Protein AF-A0A5C3LEQ0-F1 (afdb_monomer)

InterPro domains:
  IPR001938 Thaumatin family [PF00314] (14-73)
  IPR001938 Thaumatin family [PS51367] (17-73)
  IPR001938 Thaumatin family [PTHR31048] (15-73)
  IPR037176 Osmotin/thaumatin-like superfamily [G3DSA:2.60.110.10] (6-73)
  IPR037176 Osmotin/thaumatin-l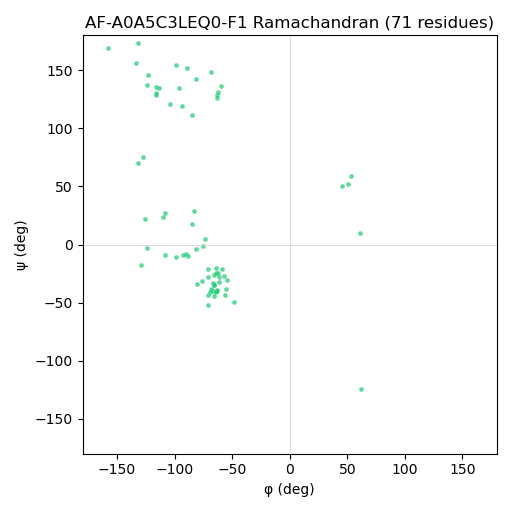ike superfamily [SSF49870] (14-73)

Structure (mmCIF, N/CA/C/O backbone):
data_AF-A0A5C3LEQ0-F1
#
_entry.id   AF-A0A5C3LEQ0-F1
#
loop_
_atom_site.group_PDB
_atom_site.id
_atom_site.type_symbol
_atom_site.label_atom_id
_atom_site.label_alt_id
_atom_site.label_comp_id
_atom_site.label_asym_id
_atom_site.label_entity_id
_atom_site.label_seq_id
_atom_site.pdbx_PDB_ins_code
_atom_site.Cartn_x
_atom_site.Cartn_y
_atom_site.Cartn_z
_atom_site.occupancy
_atom_site.B_iso_or_equiv
_atom_site.auth_seq_id
_atom_site.auth_comp_id
_atom_site.auth_asym_id
_atom_site.auth_atom_id
_atom_site.pdbx_PDB_model_num
ATOM 1 N N . MET A 1 1 ? 9.999 20.807 -26.320 1.00 54.62 1 MET A N 1
ATOM 2 C CA . MET A 1 1 ? 10.057 19.334 -26.488 1.00 54.62 1 MET A CA 1
ATOM 3 C C . MET A 1 1 ? 10.902 18.629 -25.419 1.00 54.62 1 MET A C 1
ATOM 5 O O . MET A 1 1 ? 10.490 17.578 -24.961 1.00 54.62 1 MET A O 1
ATOM 9 N N . ILE A 1 2 ? 12.011 19.214 -24.942 1.00 59.03 2 ILE A N 1
ATOM 10 C CA . ILE A 1 2 ? 12.882 18.623 -23.897 1.00 59.03 2 ILE A CA 1
ATOM 11 C C . ILE A 1 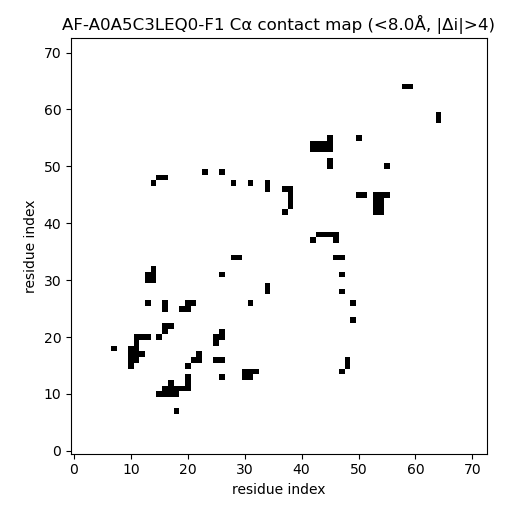2 ? 12.187 18.489 -22.521 1.00 59.03 2 ILE A C 1
ATOM 13 O O . ILE A 1 2 ? 12.381 17.498 -21.824 1.00 59.03 2 ILE A O 1
ATOM 17 N N . LEU A 1 3 ? 11.306 19.431 -22.156 1.00 53.97 3 LEU A N 1
ATOM 18 C CA . LEU A 1 3 ? 10.626 19.433 -20.850 1.00 53.97 3 LEU A CA 1
ATOM 19 C C . LEU A 1 3 ? 9.571 18.314 -20.691 1.00 53.97 3 LEU A C 1
ATOM 21 O O . LEU A 1 3 ? 9.348 17.830 -19.589 1.00 53.97 3 LEU A O 1
ATOM 25 N N . ASN A 1 4 ? 8.958 17.863 -21.795 1.00 54.12 4 ASN A N 1
ATOM 26 C CA . ASN A 1 4 ? 7.990 16.756 -21.786 1.00 54.12 4 ASN A CA 1
ATOM 27 C C . ASN A 1 4 ? 8.685 15.388 -21.649 1.00 54.12 4 ASN A C 1
ATOM 29 O O . ASN A 1 4 ? 8.152 14.480 -21.021 1.00 54.12 4 ASN A O 1
ATOM 33 N N . TYR A 1 5 ? 9.906 15.266 -22.183 1.00 56.41 5 TYR A N 1
ATOM 34 C CA . TYR A 1 5 ? 10.717 14.052 -22.080 1.00 56.41 5 TYR A CA 1
ATOM 35 C C . TYR A 1 5 ? 11.202 13.815 -20.645 1.00 56.41 5 TYR A C 1
ATOM 37 O O . TYR A 1 5 ? 11.147 12.691 -20.158 1.00 56.41 5 TYR A O 1
ATOM 45 N N . LEU A 1 6 ? 11.611 14.877 -19.940 1.00 56.19 6 LEU A N 1
ATOM 46 C CA . LEU A 1 6 ? 12.061 14.781 -18.548 1.00 56.19 6 LEU A CA 1
ATOM 47 C C . LEU A 1 6 ? 10.935 14.315 -17.608 1.00 56.19 6 LEU A C 1
ATOM 49 O O . LEU A 1 6 ? 11.166 13.464 -16.755 1.00 56.19 6 LEU A O 1
ATOM 53 N N . LEU A 1 7 ? 9.707 14.813 -17.812 1.00 53.69 7 LEU A N 1
ATOM 54 C CA . LEU A 1 7 ? 8.523 14.376 -17.061 1.00 53.69 7 LEU A CA 1
ATOM 55 C C . LEU A 1 7 ? 8.200 12.891 -17.313 1.00 53.69 7 LEU A C 1
ATOM 57 O O . LEU A 1 7 ? 7.869 12.159 -16.382 1.00 53.69 7 LEU A O 1
ATOM 61 N N . PHE A 1 8 ? 8.348 12.439 -18.563 1.00 53.88 8 PHE A N 1
ATOM 62 C CA . PHE A 1 8 ? 8.146 11.041 -18.952 1.00 53.88 8 PHE A CA 1
ATOM 63 C C . PHE A 1 8 ? 9.191 10.088 -18.356 1.00 53.88 8 PHE A C 1
ATOM 65 O O . PHE A 1 8 ? 8.850 8.949 -18.056 1.00 53.88 8 PHE A O 1
ATOM 72 N N . ILE A 1 9 ? 10.442 10.525 -18.158 1.00 57.25 9 ILE A N 1
ATOM 73 C CA . ILE A 1 9 ? 11.498 9.677 -17.573 1.00 57.25 9 ILE A CA 1
ATOM 74 C C . ILE A 1 9 ? 11.244 9.433 -16.080 1.00 57.25 9 ILE A C 1
ATOM 76 O O . ILE A 1 9 ? 11.353 8.295 -15.627 1.00 57.25 9 ILE A O 1
ATOM 80 N N . ILE A 1 10 ? 10.860 10.464 -15.317 1.00 60.59 10 ILE A N 1
ATOM 81 C CA . ILE A 1 10 ? 10.548 10.292 -13.885 1.00 60.59 10 ILE A CA 1
ATOM 82 C C . ILE A 1 10 ? 9.291 9.426 -13.722 1.00 60.59 10 ILE A C 1
ATOM 84 O O . ILE A 1 10 ? 9.254 8.518 -12.895 1.00 60.59 10 ILE A O 1
ATOM 88 N N . GLY A 1 11 ? 8.294 9.644 -14.582 1.00 62.31 11 GLY A N 1
ATOM 89 C CA . GLY A 1 11 ? 7.076 8.844 -14.640 1.00 62.31 11 GLY A CA 1
ATOM 90 C C . GLY A 1 11 ? 7.246 7.446 -15.242 1.00 62.31 11 GLY A C 1
ATOM 91 O O . GLY A 1 11 ? 6.242 6.764 -15.408 1.00 62.31 11 GLY A O 1
ATOM 92 N N . ASN A 1 12 ? 8.451 6.994 -15.588 1.00 66.25 12 ASN A N 1
ATOM 93 C CA . ASN A 1 12 ? 8.665 5.643 -16.114 1.00 66.25 12 ASN A CA 1
ATOM 94 C C . ASN A 1 12 ? 9.717 4.844 -15.330 1.00 66.25 12 ASN A C 1
ATOM 96 O O . ASN A 1 12 ? 10.304 3.887 -15.833 1.00 66.25 12 ASN A O 1
ATOM 100 N N . LEU A 1 13 ? 9.956 5.245 -14.081 1.00 79.25 13 LEU A N 1
ATOM 101 C CA . LEU A 1 13 ? 10.752 4.479 -13.132 1.00 79.25 13 LEU A CA 1
ATOM 102 C C . LEU A 1 13 ? 9.900 3.370 -12.490 1.00 79.25 13 LEU A C 1
ATOM 104 O O . LEU A 1 13 ? 8.749 3.627 -12.124 1.00 79.25 13 LEU A O 1
ATOM 108 N N . PRO A 1 14 ? 10.478 2.180 -12.243 1.00 82.12 14 PRO A N 1
ATOM 109 C CA . PRO A 1 14 ? 9.792 1.079 -11.565 1.00 82.12 14 PRO A CA 1
ATOM 110 C C . PRO A 1 14 ? 9.195 1.461 -10.203 1.00 82.12 14 PRO A C 1
ATOM 112 O O . PRO A 1 14 ? 8.158 0.945 -9.816 1.00 82.12 14 PRO A O 1
ATOM 115 N N . ASN A 1 15 ? 9.807 2.411 -9.490 1.00 88.50 15 ASN A N 1
ATOM 116 C CA . ASN A 1 15 ? 9.346 2.843 -8.166 1.00 88.50 15 ASN A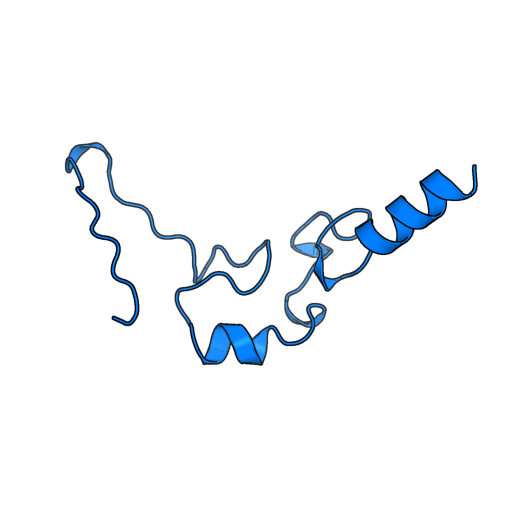 CA 1
ATOM 117 C C . ASN A 1 15 ? 7.980 3.541 -8.181 1.00 88.50 15 ASN A C 1
ATOM 119 O O . ASN A 1 15 ? 7.292 3.563 -7.164 1.00 88.50 15 ASN A O 1
ATOM 123 N N . CYS A 1 16 ? 7.613 4.155 -9.305 1.00 89.25 16 CYS A N 1
ATOM 124 C CA . CYS A 1 16 ? 6.418 4.987 -9.405 1.00 89.25 16 CYS A CA 1
ATOM 125 C C . CYS A 1 16 ? 5.228 4.243 -10.018 1.00 89.25 16 CYS A C 1
ATOM 127 O O . CYS A 1 16 ? 4.118 4.764 -9.969 1.00 89.25 16 CYS A O 1
ATOM 129 N N . CYS A 1 17 ? 5.451 3.050 -10.586 1.00 92.12 17 CYS A N 1
ATOM 130 C CA . CYS A 1 17 ? 4.437 2.267 -11.293 1.00 92.12 17 CYS A CA 1
ATOM 131 C C . CYS A 1 17 ? 3.589 3.106 -12.266 1.00 92.12 17 CYS A C 1
ATOM 133 O O . CYS A 1 17 ? 2.359 3.100 -12.245 1.00 92.12 17 CYS A O 1
ATOM 135 N N . SER A 1 18 ? 4.262 3.873 -13.116 1.00 90.12 18 SER A N 1
ATOM 136 C CA . SER A 1 18 ? 3.635 4.757 -14.095 1.00 90.12 18 SER A CA 1
ATOM 137 C C . SER A 1 18 ? 4.266 4.552 -15.476 1.00 90.12 18 SER A C 1
ATOM 139 O O . SER A 1 18 ? 5.224 3.790 -15.628 1.00 90.12 18 SER A O 1
ATOM 141 N N . GLY A 1 19 ? 3.714 5.180 -16.518 1.00 88.56 19 GLY A N 1
ATOM 142 C CA . GLY A 1 19 ? 4.229 5.013 -17.880 1.00 88.56 19 GLY A CA 1
ATOM 143 C C . GLY A 1 19 ? 4.128 3.558 -18.348 1.00 88.56 19 GLY A C 1
ATOM 144 O O . GLY A 1 19 ? 3.045 2.981 -18.306 1.00 88.56 19 GLY A O 1
ATOM 145 N N . SER A 1 20 ? 5.244 2.946 -18.760 1.00 89.88 20 SER A N 1
ATOM 146 C CA . SER A 1 20 ? 5.262 1.525 -19.150 1.00 89.88 20 SER A CA 1
ATOM 147 C 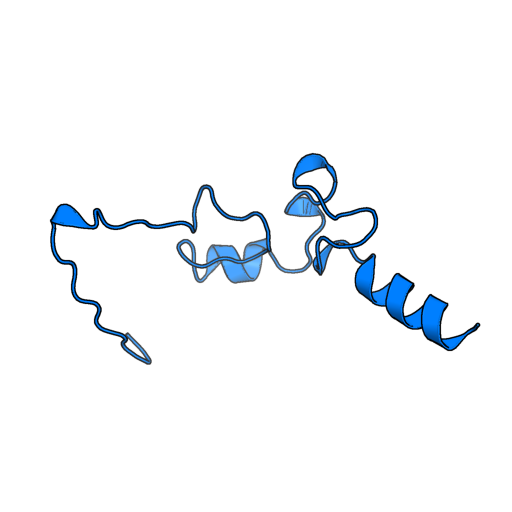C . SER A 1 20 ? 5.202 0.550 -17.967 1.00 89.88 20 SER A C 1
ATOM 149 O O . SER A 1 20 ? 5.164 -0.654 -18.191 1.00 89.88 20 SER A O 1
ATOM 151 N N . HIS A 1 21 ? 5.174 1.054 -16.730 1.00 91.44 21 HIS A N 1
ATOM 152 C CA . HIS A 1 21 ? 5.030 0.281 -15.494 1.00 91.44 21 HIS A CA 1
ATOM 153 C C . HIS A 1 21 ? 3.658 0.519 -14.829 1.00 91.44 21 HIS A C 1
ATOM 155 O O . HIS A 1 21 ? 3.513 0.359 -13.625 1.00 91.44 21 HIS A O 1
ATOM 161 N N . ASN A 1 22 ? 2.635 0.937 -15.580 1.00 92.00 22 ASN A N 1
ATOM 162 C CA . ASN A 1 22 ? 1.326 1.346 -15.046 1.00 92.00 22 ASN A CA 1
ATOM 163 C C . ASN A 1 22 ? 0.321 0.201 -14.809 1.00 92.00 22 ASN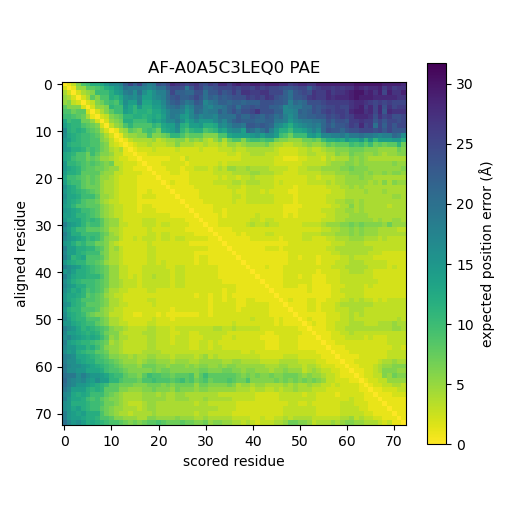 A C 1
ATOM 165 O O . ASN A 1 22 ? -0.883 0.445 -14.697 1.00 92.00 22 ASN A O 1
ATOM 169 N N . THR A 1 23 ? 0.792 -1.042 -14.749 1.00 94.38 23 THR A N 1
ATOM 170 C CA . THR A 1 23 ? -0.016 -2.206 -14.363 1.00 94.38 23 THR A CA 1
ATOM 171 C C . THR A 1 23 ? 0.736 -3.075 -13.351 1.00 94.38 23 THR A C 1
ATOM 173 O O . THR A 1 23 ? 1.973 -3.082 -13.377 1.00 94.38 23 THR A O 1
ATOM 176 N N . PRO A 1 24 ? 0.038 -3.878 -12.520 1.00 94.50 24 PRO A N 1
ATOM 177 C CA . PRO A 1 24 ? 0.687 -4.799 -11.583 1.00 94.50 24 PRO A CA 1
ATOM 178 C C . PRO A 1 24 ? 1.658 -5.775 -12.257 1.00 94.50 24 PRO A C 1
ATOM 180 O O . PRO A 1 24 ? 2.738 -6.034 -11.736 1.00 94.50 24 PRO A O 1
ATOM 183 N N . ALA A 1 25 ? 1.313 -6.274 -13.450 1.00 95.31 25 ALA A N 1
ATOM 184 C CA . ALA A 1 25 ? 2.171 -7.182 -14.211 1.00 95.31 25 ALA A CA 1
ATOM 185 C C . ALA A 1 25 ? 3.472 -6.505 -14.677 1.00 95.31 25 ALA A C 1
ATOM 187 O O . ALA A 1 25 ? 4.524 -7.136 -14.719 1.00 95.31 25 ALA A O 1
ATOM 188 N N . THR A 1 26 ? 3.405 -5.213 -15.005 1.00 94.12 26 THR A N 1
ATOM 189 C CA . THR A 1 26 ? 4.557 -4.411 -15.448 1.00 94.12 26 THR A CA 1
ATOM 190 C C . THR A 1 26 ? 5.305 -3.719 -14.303 1.00 94.12 26 THR A C 1
ATOM 192 O O . THR A 1 26 ? 6.360 -3.146 -14.544 1.00 94.12 26 THR A O 1
ATOM 195 N N . CYS A 1 27 ? 4.786 -3.753 -13.071 1.00 94.44 27 CYS A N 1
ATOM 196 C CA . CYS A 1 27 ? 5.399 -3.152 -11.882 1.00 94.44 27 CYS A CA 1
ATOM 197 C C . CYS A 1 27 ? 5.414 -4.140 -10.704 1.00 94.44 27 CYS A C 1
ATOM 199 O O . CYS A 1 27 ? 4.667 -3.974 -9.733 1.00 94.44 27 CYS A O 1
ATOM 201 N N . PRO A 1 28 ? 6.234 -5.202 -10.780 1.00 95.12 28 PRO A N 1
ATOM 202 C CA . PRO A 1 28 ? 6.377 -6.127 -9.668 1.00 95.12 28 PRO A CA 1
ATOM 203 C C . PRO A 1 28 ? 7.089 -5.443 -8.495 1.00 95.12 28 PRO A C 1
ATOM 205 O O . PRO A 1 28 ? 7.995 -4.631 -8.689 1.00 95.12 28 PRO A O 1
ATOM 208 N N . SER A 1 29 ? 6.748 -5.837 -7.267 1.00 94.62 29 SER A N 1
ATOM 209 C CA . SER A 1 29 ? 7.381 -5.310 -6.048 1.00 94.62 29 SER A CA 1
ATOM 210 C C . SER A 1 29 ? 8.903 -5.510 -6.017 1.00 94.62 29 SER A C 1
ATOM 212 O O . SER A 1 29 ? 9.616 -4.694 -5.442 1.00 94.62 29 SER A O 1
ATOM 214 N N . SER A 1 30 ? 9.430 -6.532 -6.703 1.00 93.88 30 SER A N 1
ATOM 215 C CA . SER A 1 30 ? 10.874 -6.764 -6.862 1.00 93.88 30 SER A CA 1
ATOM 216 C C . SER A 1 30 ? 11.604 -5.661 -7.638 1.00 93.88 30 SER A C 1
ATOM 218 O O . SER A 1 30 ? 12.824 -5.565 -7.547 1.00 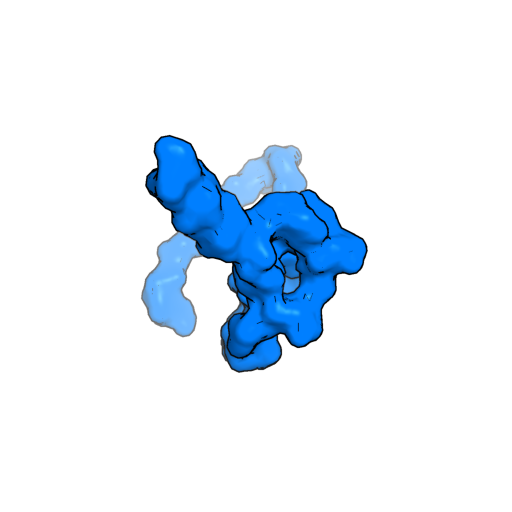93.88 30 SER A O 1
ATOM 220 N N . GLY A 1 31 ? 10.881 -4.856 -8.422 1.00 91.06 31 GLY A N 1
ATOM 221 C CA . GLY A 1 31 ? 11.417 -3.694 -9.132 1.00 91.06 31 GLY A CA 1
ATOM 222 C C . GLY A 1 31 ? 11.392 -2.405 -8.308 1.00 91.06 31 GLY A C 1
ATOM 223 O O . GLY A 1 31 ? 11.984 -1.416 -8.730 1.00 91.06 31 GLY A O 1
ATOM 224 N N . VAL A 1 32 ? 10.732 -2.402 -7.145 1.00 92.62 32 VAL A N 1
ATOM 225 C CA . VAL A 1 32 ? 10.574 -1.217 -6.295 1.00 92.62 32 VAL A CA 1
ATOM 226 C C . VAL A 1 32 ? 11.689 -1.174 -5.252 1.00 92.62 32 VAL A C 1
ATOM 228 O O . VAL A 1 32 ? 11.831 -2.058 -4.404 1.00 92.62 32 VAL A O 1
ATOM 231 N N . ALA A 1 33 ? 12.491 -0.116 -5.298 1.00 93.44 33 ALA A N 1
ATOM 232 C CA . ALA A 1 33 ? 13.579 0.115 -4.364 1.00 93.44 33 ALA A CA 1
ATOM 233 C C . ALA A 1 33 ? 13.060 0.200 -2.921 1.00 93.44 33 ALA A C 1
ATOM 235 O O . ALA A 1 33 ? 12.064 0.860 -2.635 1.00 93.44 33 ALA A O 1
ATOM 236 N N . PHE A 1 34 ? 13.776 -0.455 -2.004 1.00 93.75 34 PHE A N 1
ATOM 237 C CA . PHE A 1 34 ? 13.492 -0.470 -0.563 1.00 93.75 34 PHE A CA 1
ATOM 238 C C . PHE A 1 34 ? 12.129 -1.052 -0.149 1.00 93.75 34 PHE A C 1
ATOM 240 O O . PHE A 1 34 ? 11.799 -0.980 1.036 1.00 93.75 34 PHE A O 1
ATOM 247 N N . TYR A 1 35 ? 11.371 -1.682 -1.056 1.00 94.88 35 TYR A N 1
ATOM 248 C CA . TYR A 1 35 ? 10.075 -2.296 -0.737 1.00 94.88 35 TYR A CA 1
ATOM 249 C C . TYR A 1 35 ? 10.153 -3.185 0.513 1.00 94.88 35 TYR A C 1
ATOM 251 O O . TYR A 1 35 ? 9.399 -2.990 1.465 1.00 94.88 35 TYR A O 1
ATOM 259 N N . SER A 1 36 ? 11.137 -4.088 0.570 1.00 96.31 36 SER A N 1
ATOM 260 C CA . SER A 1 36 ? 11.321 -5.011 1.697 1.00 96.31 36 SER A CA 1
ATOM 261 C C . SER A 1 36 ? 11.589 -4.305 3.030 1.00 96.31 36 SER A C 1
ATOM 263 O O . SER A 1 36 ? 11.182 -4.807 4.073 1.00 96.31 36 SER A O 1
ATOM 265 N N . TYR A 1 37 ? 12.250 -3.143 3.017 1.00 97.44 37 TYR A N 1
ATOM 266 C CA . 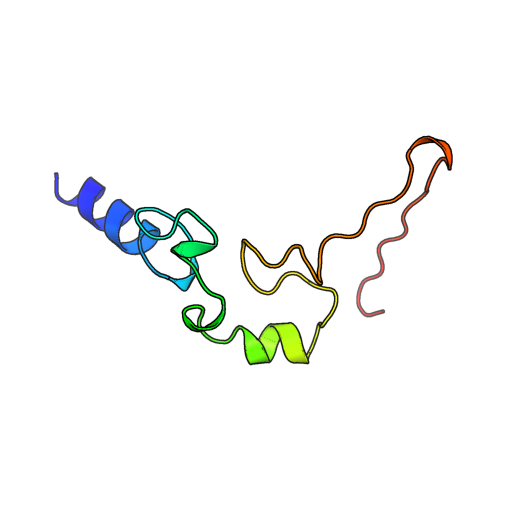TYR A 1 37 ? 12.517 -2.369 4.231 1.00 97.44 37 TYR A CA 1
ATOM 267 C C . TYR A 1 37 ? 11.230 -1.747 4.777 1.00 97.44 37 TYR A C 1
ATOM 269 O O . TYR A 1 37 ? 10.894 -1.946 5.944 1.00 97.44 37 TYR A O 1
ATOM 277 N N . PHE A 1 38 ? 10.480 -1.030 3.936 1.00 96.75 38 PHE A N 1
ATOM 278 C CA . PHE A 1 38 ? 9.231 -0.393 4.360 1.00 96.75 38 PHE A CA 1
ATOM 279 C C . PHE A 1 38 ? 8.176 -1.430 4.735 1.00 96.75 38 PHE A C 1
ATOM 281 O O . PHE A 1 38 ? 7.558 -1.327 5.795 1.00 96.75 38 PHE A O 1
ATOM 288 N N . LYS A 1 39 ? 8.025 -2.474 3.914 1.00 97.12 39 LYS A N 1
ATOM 289 C CA . LYS A 1 39 ? 7.045 -3.526 4.165 1.00 97.12 39 LYS A CA 1
ATOM 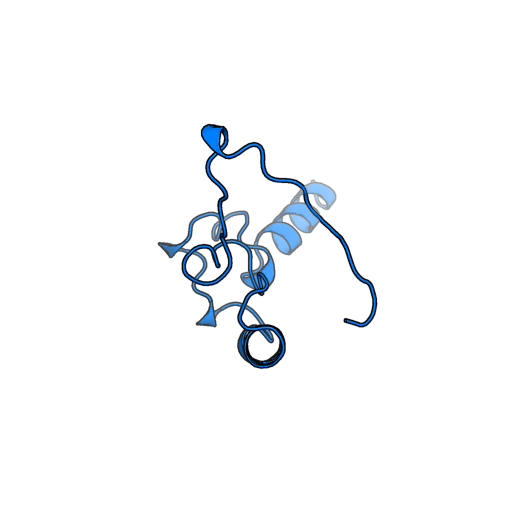290 C C . LYS A 1 39 ? 7.391 -4.371 5.384 1.00 97.12 39 LYS A C 1
ATOM 292 O O . LYS A 1 39 ? 6.501 -4.725 6.148 1.00 97.12 39 LYS A O 1
ATOM 297 N N . GLY A 1 40 ? 8.674 -4.666 5.590 1.00 97.75 40 GLY A N 1
ATOM 298 C CA . GLY A 1 40 ? 9.136 -5.421 6.753 1.00 97.75 40 GLY A CA 1
ATOM 299 C C . GLY A 1 40 ? 8.869 -4.702 8.076 1.00 97.75 40 GLY A C 1
ATOM 300 O O . GLY A 1 40 ? 8.464 -5.344 9.040 1.00 97.75 40 GLY A O 1
ATOM 301 N N . ASN A 1 41 ? 9.041 -3.377 8.118 1.00 98.12 41 ASN A N 1
ATOM 302 C CA . ASN A 1 41 ? 8.784 -2.581 9.324 1.00 98.12 41 ASN A CA 1
ATOM 303 C C . ASN A 1 41 ? 7.293 -2.270 9.534 1.00 98.12 41 ASN A C 1
ATOM 305 O O . ASN A 1 41 ? 6.835 -2.231 10.673 1.00 98.12 41 ASN A O 1
ATOM 309 N N . CYS A 1 42 ? 6.524 -2.089 8.454 1.00 97.56 42 CYS A N 1
ATOM 310 C CA . CYS A 1 42 ? 5.090 -1.793 8.510 1.00 97.56 42 CYS A CA 1
ATOM 311 C C . CYS A 1 42 ? 4.277 -2.771 7.636 1.00 97.56 42 CYS A C 1
ATOM 313 O O . CYS A 1 42 ? 3.782 -2.375 6.579 1.00 97.56 42 CYS A O 1
ATOM 315 N N . PRO A 1 43 ? 4.059 -4.033 8.064 1.00 97.06 43 PRO A N 1
ATOM 316 C CA . PRO A 1 43 ? 3.475 -5.075 7.205 1.00 97.06 43 PRO A CA 1
ATOM 317 C C . PRO A 1 43 ? 2.052 -4.801 6.712 1.00 97.06 43 PRO A C 1
ATOM 319 O O . PRO A 1 43 ? 1.650 -5.337 5.686 1.00 97.06 43 PRO A O 1
ATOM 322 N N . LYS A 1 44 ? 1.291 -3.971 7.435 1.00 97.06 44 LYS A N 1
ATOM 323 C CA . LYS A 1 44 ? -0.084 -3.579 7.083 1.00 97.06 44 LYS A CA 1
ATOM 324 C C . LYS A 1 44 ? -0.161 -2.287 6.264 1.00 97.06 44 LYS A C 1
ATOM 326 O O . LYS A 1 44 ? -1.239 -1.914 5.822 1.00 97.06 44 LYS A O 1
ATOM 331 N N . ALA A 1 45 ? 0.942 -1.561 6.110 1.00 97.31 45 ALA A N 1
ATOM 332 C CA . ALA A 1 45 ? 0.964 -0.342 5.314 1.00 97.31 45 ALA A CA 1
ATOM 333 C C . ALA A 1 45 ? 1.301 -0.670 3.858 1.00 97.31 45 ALA A C 1
ATOM 335 O O . ALA A 1 45 ? 2.028 -1.629 3.588 1.00 97.31 45 ALA A O 1
ATOM 336 N N . TYR A 1 46 ? 0.820 0.164 2.937 1.00 96.50 46 TYR A N 1
ATOM 337 C CA . TYR A 1 46 ? 1.284 0.151 1.555 1.00 96.50 46 TYR A CA 1
ATOM 338 C C . TYR A 1 46 ? 2.769 0.515 1.508 1.00 96.50 46 TYR A C 1
ATOM 340 O O . TYR A 1 46 ? 3.164 1.569 2.007 1.00 96.50 46 TYR A O 1
ATOM 348 N N . ALA A 1 47 ? 3.581 -0.332 0.878 1.00 95.69 47 ALA A N 1
ATOM 349 C CA . ALA A 1 47 ? 4.985 -0.026 0.590 1.00 95.69 47 ALA A CA 1
ATOM 350 C C . ALA A 1 47 ? 5.246 0.245 -0.905 1.00 95.69 47 ALA A C 1
ATOM 352 O O . ALA A 1 47 ? 6.339 0.678 -1.265 1.00 95.69 47 ALA A O 1
ATOM 353 N N . TYR A 1 48 ? 4.257 -0.002 -1.773 1.00 94.50 48 TYR A N 1
ATOM 354 C CA . TYR A 1 48 ? 4.266 0.357 -3.194 1.00 94.50 48 TYR A CA 1
ATOM 355 C C . TYR A 1 48 ? 2.826 0.444 -3.755 1.00 94.50 48 TYR A C 1
ATOM 357 O O . TYR A 1 48 ? 1.890 0.019 -3.076 1.00 94.50 48 TYR A O 1
ATOM 365 N N . PRO A 1 49 ? 2.618 0.973 -4.979 1.00 94.19 49 PRO A N 1
ATOM 366 C CA . PRO A 1 49 ? 1.280 1.261 -5.513 1.00 94.19 49 PRO A CA 1
ATOM 367 C C . PRO A 1 49 ? 0.320 0.076 -5.686 1.00 94.19 49 PRO A C 1
ATOM 369 O O . PRO A 1 49 ? -0.885 0.289 -5.625 1.00 94.19 49 PRO A O 1
ATOM 372 N N . TYR A 1 50 ? 0.812 -1.148 -5.903 1.00 95.69 50 TYR A N 1
ATOM 373 C CA . TYR A 1 50 ? -0.049 -2.323 -6.128 1.00 95.69 50 TYR A CA 1
ATOM 374 C C . TYR A 1 50 ? -0.052 -3.310 -4.948 1.00 95.69 50 TYR A C 1
ATOM 376 O O . TYR A 1 50 ? -0.286 -4.501 -5.137 1.00 95.69 50 TYR A O 1
ATOM 384 N N . ASP A 1 51 ? 0.206 -2.826 -3.729 1.00 95.69 51 ASP A N 1
ATOM 385 C CA . ASP A 1 51 ? 0.315 -3.633 -2.500 1.00 95.69 51 ASP A CA 1
ATOM 386 C C . ASP A 1 51 ? -1.032 -3.971 -1.829 1.00 95.69 51 ASP A C 1
ATOM 388 O O . ASP A 1 51 ? -1.120 -4.141 -0.608 1.00 95.69 51 ASP A O 1
ATOM 392 N N . ASP A 1 52 ? -2.108 -4.058 -2.609 1.00 96.38 52 ASP A N 1
ATOM 393 C CA . ASP A 1 52 ? -3.457 -4.321 -2.100 1.00 96.38 52 ASP A CA 1
ATOM 394 C C . ASP A 1 52 ? -3.573 -5.616 -1.274 1.00 96.38 52 ASP A C 1
ATOM 396 O O . ASP A 1 52 ? -4.178 -5.557 -0.200 1.00 96.38 52 ASP A O 1
ATOM 400 N N . PRO A 1 53 ? -2.979 -6.768 -1.670 1.00 94.50 53 PRO A N 1
ATOM 401 C CA . PRO A 1 53 ? -3.217 -8.048 -0.992 1.00 94.50 53 PRO A CA 1
ATOM 402 C C . PRO A 1 53 ? -2.863 -8.079 0.498 1.00 94.50 53 PRO A C 1
ATOM 404 O O . PRO A 1 53 ? -3.340 -8.952 1.220 1.00 94.50 53 PRO A O 1
ATOM 407 N N . THR A 1 54 ? -2.005 -7.167 0.958 1.00 94.88 54 THR A N 1
ATOM 408 C CA . THR A 1 54 ? -1.547 -7.119 2.354 1.00 94.88 54 THR A CA 1
ATOM 409 C C . THR A 1 54 ? -1.803 -5.774 3.042 1.00 94.88 54 THR A C 1
ATOM 411 O O . THR A 1 54 ? -1.522 -5.644 4.234 1.00 94.88 54 THR A O 1
ATOM 414 N N . SER A 1 55 ? -2.333 -4.785 2.315 1.00 96.81 55 SER A N 1
ATOM 415 C CA . SER A 1 55 ? -2.453 -3.395 2.791 1.00 96.81 55 SER A CA 1
ATOM 416 C C . SER A 1 55 ? -3.850 -2.801 2.638 1.00 96.81 55 SER A C 1
ATOM 418 O O . SER A 1 55 ? -4.149 -1.793 3.278 1.00 96.81 55 SER A O 1
ATOM 420 N N . LEU A 1 56 ? -4.710 -3.397 1.804 1.00 97.06 56 LEU A N 1
ATOM 421 C CA . LEU A 1 56 ? -6.082 -2.938 1.641 1.00 97.06 56 LEU A CA 1
ATOM 422 C C . LEU A 1 56 ? -6.972 -3.559 2.718 1.00 97.06 56 LEU A C 1
ATOM 424 O O . LEU A 1 56 ? -7.259 -4.755 2.706 1.00 97.06 56 LEU A O 1
ATOM 428 N N . PHE A 1 57 ? -7.452 -2.719 3.629 1.00 96.00 57 PHE A N 1
ATOM 429 C CA . PHE A 1 57 ? -8.425 -3.096 4.648 1.00 96.00 57 PHE A CA 1
ATOM 430 C C . PHE A 1 57 ? -9.732 -2.360 4.384 1.00 96.00 57 PHE A C 1
ATOM 432 O O . PHE A 1 57 ? -9.735 -1.161 4.110 1.00 96.00 57 PHE A O 1
ATOM 439 N N . THR A 1 58 ? -10.845 -3.083 4.465 1.00 95.38 58 THR A N 1
ATOM 440 C CA . THR A 1 58 ? -12.183 -2.524 4.264 1.00 95.38 58 THR A CA 1
ATOM 441 C C . THR A 1 58 ? -13.044 -2.796 5.488 1.00 95.38 58 THR A C 1
ATOM 443 O O . THR A 1 58 ? -12.902 -3.825 6.151 1.00 95.38 58 THR A O 1
ATOM 446 N N . CYS A 1 59 ? -13.935 -1.858 5.796 1.00 96.06 59 CYS A N 1
ATOM 447 C CA . CYS A 1 59 ? -14.978 -2.025 6.798 1.00 96.06 59 CYS A CA 1
ATOM 448 C C . CYS A 1 59 ? -16.334 -1.950 6.095 1.00 96.06 59 CYS A C 1
ATOM 450 O O . CYS A 1 59 ? -16.544 -1.082 5.248 1.00 96.06 59 CYS A O 1
ATOM 452 N N . ASP A 1 60 ? -17.245 -2.860 6.441 1.00 96.00 60 ASP A N 1
ATOM 453 C CA . ASP A 1 60 ? -18.599 -2.876 5.884 1.00 96.00 60 ASP A CA 1
ATOM 454 C C . ASP A 1 60 ? -19.348 -1.592 6.283 1.00 96.00 60 ASP A C 1
ATOM 456 O O . ASP A 1 60 ? -19.416 -1.226 7.460 1.00 96.00 60 ASP A O 1
ATOM 460 N N . SER A 1 61 ? -19.921 -0.906 5.293 1.00 93.19 61 SER A N 1
ATOM 461 C CA . SER A 1 61 ? -20.654 0.345 5.487 1.00 93.19 61 SER A CA 1
ATOM 462 C C . SER A 1 61 ? -21.912 0.180 6.347 1.00 93.19 61 SER A C 1
ATOM 464 O O . SER A 1 61 ? -22.331 1.133 7.009 1.00 93.19 61 SER A O 1
ATOM 466 N N . ASN A 1 62 ? -22.486 -1.022 6.413 1.00 96.75 62 ASN A N 1
ATOM 467 C CA . ASN A 1 62 ? -23.647 -1.328 7.248 1.00 96.75 62 ASN A CA 1
ATOM 468 C C . ASN A 1 62 ? -23.314 -1.350 8.745 1.00 96.75 62 ASN A C 1
ATOM 470 O O . ASN A 1 62 ? -24.209 -1.164 9.570 1.00 96.75 62 ASN A O 1
ATOM 474 N N . LEU A 1 63 ? -22.041 -1.537 9.107 1.00 94.94 63 LEU A N 1
ATOM 475 C CA . LEU A 1 63 ? -21.592 -1.598 10.500 1.00 94.94 63 LEU A CA 1
ATOM 476 C C . LEU A 1 63 ? -21.403 -0.216 11.141 1.00 94.94 63 LEU A C 1
ATOM 478 O O . LEU A 1 63 ? -21.118 -0.155 12.332 1.00 94.94 63 LEU A O 1
ATOM 482 N N . LYS A 1 64 ? -21.578 0.879 10.380 1.00 93.25 64 LYS A N 1
ATOM 483 C CA . LYS A 1 64 ? -21.391 2.267 10.852 1.00 93.25 64 LYS A CA 1
ATOM 484 C C . LYS A 1 64 ? -20.038 2.453 11.554 1.00 93.25 64 LYS A C 1
ATOM 486 O O . LYS A 1 64 ? -19.979 2.908 12.689 1.00 93.25 64 LYS A O 1
ATOM 491 N N . ALA A 1 65 ? -18.964 2.041 10.881 1.00 94.50 65 ALA A N 1
ATOM 492 C CA . ALA A 1 65 ? -17.621 2.098 11.442 1.00 94.50 65 ALA A CA 1
ATOM 493 C C . ALA A 1 65 ? -17.185 3.541 11.744 1.00 94.50 65 ALA A C 1
ATOM 495 O O . ALA A 1 65 ? -17.258 4.410 10.873 1.00 94.50 65 ALA A O 1
ATOM 496 N N . ASP A 1 66 ? -16.663 3.744 12.952 1.00 95.56 66 ASP A N 1
ATOM 497 C CA . ASP A 1 66 ? -15.904 4.929 13.340 1.00 95.56 66 ASP A CA 1
ATOM 498 C C . ASP A 1 66 ? -14.399 4.636 13.261 1.00 95.56 66 ASP A C 1
ATOM 500 O O . ASP A 1 66 ? -13.961 3.490 13.398 1.00 95.56 66 ASP A O 1
ATOM 504 N N . TYR A 1 67 ? -13.591 5.679 13.065 1.00 95.69 67 TYR A N 1
ATOM 505 C CA . TYR A 1 67 ? -12.139 5.562 12.921 1.00 95.69 67 TYR A CA 1
ATOM 506 C C . TYR A 1 67 ? -11.424 6.441 13.944 1.00 95.69 67 TYR A C 1
ATOM 508 O O . TYR A 1 67 ? -11.793 7.593 14.162 1.00 95.69 67 TYR A O 1
ATOM 516 N N . THR A 1 68 ? -10.364 5.911 14.552 1.00 97.31 68 THR A N 1
ATOM 517 C CA . THR A 1 68 ? -9.440 6.676 15.399 1.00 97.31 68 THR A CA 1
ATOM 518 C C . THR A 1 68 ? -8.062 6.671 14.754 1.00 97.31 68 THR A C 1
ATOM 520 O O . THR A 1 68 ? -7.546 5.611 14.402 1.00 97.31 68 THR A O 1
ATOM 523 N N . LEU A 1 69 ? -7.474 7.857 14.597 1.00 97.25 69 LEU A N 1
ATOM 524 C CA . LEU A 1 69 ? -6.119 8.032 14.087 1.00 97.25 69 LEU A CA 1
ATOM 525 C C . LEU A 1 69 ? -5.183 8.374 15.246 1.00 97.25 69 LEU A C 1
ATOM 527 O O . LEU A 1 69 ? -5.368 9.391 15.913 1.00 97.25 69 LEU A O 1
ATOM 531 N N . THR A 1 70 ? -4.164 7.543 15.448 1.00 97.56 70 THR A N 1
ATOM 532 C CA . THR A 1 70 ? -3.171 7.713 16.514 1.00 97.56 70 THR A CA 1
ATOM 533 C C . THR A 1 70 ? -1.794 7.953 15.908 1.00 97.56 70 THR A C 1
ATOM 535 O O . THR A 1 70 ? -1.351 7.198 15.044 1.00 97.56 70 THR A O 1
ATOM 538 N N . PHE A 1 71 ? -1.102 8.990 16.380 1.00 97.00 71 PHE A N 1
ATOM 539 C CA . PHE A 1 71 ? 0.296 9.260 16.043 1.00 97.00 71 PHE A CA 1
ATOM 540 C C . PHE A 1 71 ? 1.199 8.681 17.131 1.00 97.00 71 PHE A C 1
ATOM 542 O O . PHE A 1 71 ? 0.922 8.884 18.309 1.00 97.00 71 PHE A O 1
ATOM 549 N N . CYS A 1 72 ? 2.270 7.991 16.730 1.00 95.06 72 CYS A N 1
ATOM 550 C CA . CYS A 1 72 ? 3.117 7.202 17.635 1.00 95.06 72 CYS A CA 1
ATOM 551 C C . CYS A 1 72 ? 2.300 6.188 18.468 1.00 95.06 72 CYS A C 1
ATOM 553 O O . CYS A 1 72 ? 2.281 6.299 19.696 1.00 95.06 72 CYS A O 1
ATOM 555 N N . PRO A 1 73 ? 1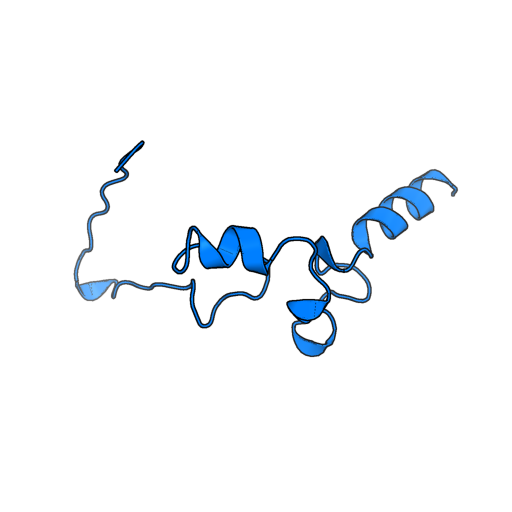.577 5.266 17.798 1.00 93.38 73 PRO A N 1
ATOM 556 C CA . PRO A 1 73 ? 0.781 4.237 18.465 1.00 93.38 73 PRO A CA 1
ATOM 557 C C . PRO A 1 73 ? 1.632 3.204 19.213 1.00 93.38 73 PRO A C 1
ATOM 559 O O . PRO A 1 73 ? 2.827 3.043 18.872 1.00 93.38 73 PRO A O 1
#

Foldseek 3Di:
DVVVVVVQVVQPQLQQCGDQSVDCVSRPCVSHPCLCVVCVVPVQDDSGDVSCVRPDDDDDVVVVDDDDDDDPD

Sequence (73 aa):
MILNYLLFIIGNLPNCCSGSHNTPATCPSSGVAFYSYFKGNCPKAYAYPYDDPTSLFTCDSNLKADYTLTFCP

Nearest PDB structures (foldseek):
  7p23-assembly2_B  TM=8.659E-01  e=4.171E-04  Puccinia graminis f. sp. tritici CRL 75-36-700-3

pLDDT: mean 88.26, std 14.14, range [53.69, 98.12]

Mean predicted aligned error: 6.47 Å

Organism: NCBI:txid68775

Solvent-accessible surface area (backbone atoms only — not comparable to full-atom values): 4654 Å² total; per-residue (Å²): 116,69,72,62,52,56,56,50,53,65,40,50,35,53,70,66,40,24,69,85,15,60,43,65,90,58,32,48,68,90,58,27,79,63,27,69,59,51,27,68,76,37,62,60,47,68,53,52,95,80,39,49,97,59,34,67,80,86,77,65,77,90,72,69,77,81,87,85,90,73,83,89,117

Radius of gyration: 16.56 Å; Cα contacts (8 Å, |Δi|>4): 61; chains: 1; bounding box: 37×28×45 Å

Secondary structure (DSSP, 8-state):
-HHHHHHHHHTTSGGGT-GGG-STTTS-GGGSTTHHHHHHH-TTS-SSTT-HHHH-----GGG-------S--